Protein AF-A0A852NHQ7-F1 (afdb_monomer)

pLDDT: mean 89.87, std 6.62, range [68.0, 96.31]

Structure (mmCIF, N/CA/C/O backbone):
data_AF-A0A852NHQ7-F1
#
_entry.id   AF-A0A852NHQ7-F1
#
loop_
_atom_site.group_PDB
_atom_site.id
_atom_site.type_symbol
_atom_site.label_atom_id
_atom_site.label_alt_id
_atom_site.label_comp_id
_atom_site.label_asym_id
_atom_site.label_entity_id
_atom_site.label_seq_id
_atom_site.pdbx_PDB_ins_code
_atom_site.Cartn_x
_atom_site.Cartn_y
_atom_site.Cartn_z
_atom_site.occupancy
_atom_site.B_iso_or_equiv
_atom_site.auth_seq_id
_atom_site.auth_comp_id
_atom_site.auth_asym_id
_atom_site.auth_atom_id
_atom_site.pdbx_PDB_model_num
ATOM 1 N N . ALA A 1 1 ? -0.230 8.337 35.361 1.00 71.00 1 ALA A N 1
ATOM 2 C CA . ALA A 1 1 ? -1.356 8.702 34.478 1.00 71.00 1 ALA A CA 1
ATOM 3 C C . ALA A 1 1 ? -1.261 7.868 33.204 1.00 71.00 1 ALA A C 1
ATOM 5 O O . ALA A 1 1 ? -0.150 7.742 32.696 1.00 71.00 1 ALA A O 1
ATOM 6 N N . PRO A 1 2 ? -2.352 7.248 32.729 1.00 68.00 2 PRO A N 1
ATOM 7 C CA . PRO A 1 2 ? -2.363 6.563 31.439 1.00 68.00 2 PRO A CA 1
ATOM 8 C C . PRO A 1 2 ? -2.182 7.578 30.295 1.00 68.00 2 PRO A C 1
ATOM 10 O O . PRO A 1 2 ? -2.658 8.710 30.418 1.00 68.00 2 PRO A O 1
ATOM 13 N N . PRO A 1 3 ? -1.482 7.214 29.205 1.00 75.44 3 PRO A N 1
ATOM 14 C CA . PRO A 1 3 ? -1.365 8.084 28.042 1.00 75.44 3 PRO A CA 1
ATOM 15 C C . PRO A 1 3 ? -2.752 8.321 27.422 1.00 75.44 3 PRO A C 1
ATOM 17 O O . PRO A 1 3 ? -3.592 7.416 27.452 1.00 75.44 3 PRO A O 1
ATOM 20 N N . PRO A 1 4 ? -3.013 9.518 26.864 1.00 80.44 4 PRO A N 1
ATOM 21 C CA . PRO A 1 4 ? -4.268 9.786 26.177 1.00 80.44 4 PRO A CA 1
ATOM 22 C C . PRO A 1 4 ? -4.459 8.797 25.016 1.00 80.44 4 PRO A C 1
ATOM 24 O O . PRO A 1 4 ? -3.471 8.401 24.384 1.00 80.44 4 PRO A O 1
ATOM 27 N N . PRO A 1 5 ? -5.709 8.389 24.726 1.00 74.31 5 PRO A N 1
ATOM 28 C CA . PRO A 1 5 ? -5.996 7.496 23.614 1.00 74.31 5 PRO A CA 1
ATOM 29 C C . PRO A 1 5 ? -5.460 8.105 22.317 1.00 74.31 5 PRO A C 1
ATOM 31 O O . PRO A 1 5 ? -5.636 9.294 22.043 1.00 74.31 5 PRO A O 1
ATOM 34 N N . ALA A 1 6 ? -4.750 7.288 21.539 1.00 75.56 6 ALA A N 1
ATOM 35 C CA . ALA A 1 6 ? -4.198 7.730 20.271 1.00 75.56 6 ALA A CA 1
ATOM 36 C C . ALA A 1 6 ? -5.342 8.101 19.308 1.00 75.56 6 ALA A C 1
ATOM 38 O O . ALA A 1 6 ? -6.369 7.420 19.305 1.00 75.56 6 ALA A O 1
ATOM 39 N N . PRO A 1 7 ? -5.176 9.148 18.480 1.00 76.94 7 PRO A N 1
ATOM 40 C CA . PRO A 1 7 ? -6.184 9.526 17.500 1.00 76.94 7 PRO A CA 1
ATOM 41 C C . PRO A 1 7 ? -6.462 8.354 16.560 1.00 76.94 7 PRO A C 1
ATOM 43 O O . PRO A 1 7 ? -5.529 7.770 15.993 1.00 76.94 7 PRO A O 1
ATOM 46 N N . GLU A 1 8 ? -7.743 8.026 16.399 1.00 75.00 8 GLU A N 1
ATOM 47 C CA . GLU A 1 8 ? -8.155 6.954 15.506 1.00 75.00 8 GLU A CA 1
ATOM 48 C C . GLU A 1 8 ? -7.764 7.295 14.060 1.00 75.00 8 GLU A C 1
ATOM 50 O O . GLU A 1 8 ? -7.895 8.444 13.624 1.00 75.00 8 GLU A O 1
ATOM 55 N N . PRO A 1 9 ? -7.229 6.323 13.304 1.00 85.00 9 PRO A N 1
ATOM 56 C CA . PRO A 1 9 ? -6.832 6.557 11.931 1.00 85.00 9 PRO A CA 1
ATOM 57 C C . PRO A 1 9 ? -8.064 6.854 11.057 1.00 85.00 9 PRO A C 1
ATOM 59 O O . PRO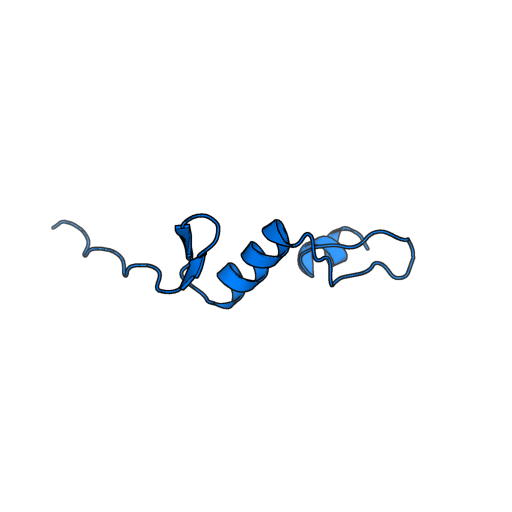 A 1 9 ? -8.917 5.980 10.908 1.00 85.00 9 PRO A O 1
ATOM 62 N N . PRO A 1 10 ? -8.154 8.038 10.423 1.00 88.00 10 PRO A N 1
ATOM 63 C CA . PRO A 1 10 ? -9.377 8.458 9.737 1.00 88.00 10 PRO A CA 1
ATOM 64 C C . PRO A 1 10 ? -9.584 7.775 8.377 1.00 88.00 10 PRO A C 1
ATOM 66 O O . PRO A 1 10 ? -10.666 7.857 7.802 1.00 88.00 10 PRO A O 1
ATOM 69 N N . PHE A 1 11 ? -8.560 7.111 7.827 1.00 93.75 11 PHE A N 1
ATOM 70 C CA . PHE A 1 11 ? -8.612 6.542 6.481 1.00 93.75 11 PHE A CA 1
ATOM 71 C C . PHE A 1 11 ? -8.761 5.026 6.531 1.00 93.75 11 PHE A C 1
ATOM 73 O O . PHE A 1 11 ? -7.775 4.306 6.676 1.00 93.75 11 PHE A O 1
ATOM 80 N N . THR A 1 12 ? -9.984 4.535 6.359 1.00 94.12 12 THR A N 1
ATOM 81 C CA . THR A 1 12 ? -10.298 3.102 6.439 1.00 94.12 12 THR A CA 1
ATOM 82 C C . THR A 1 12 ? -10.523 2.494 5.058 1.00 94.12 12 THR A C 1
ATOM 84 O O . THR A 1 12 ? -11.221 3.051 4.214 1.00 94.12 12 THR A O 1
ATOM 87 N N . CYS A 1 13 ? -9.918 1.334 4.818 1.00 94.88 13 CYS A N 1
ATOM 88 C CA . CYS A 1 13 ? -10.119 0.545 3.615 1.00 94.88 13 CYS A CA 1
ATOM 89 C C . CYS A 1 13 ? -11.492 -0.125 3.648 1.00 94.88 13 CYS A C 1
ATOM 91 O O . CYS A 1 13 ? -11.777 -0.905 4.554 1.00 94.88 13 CYS A O 1
ATOM 93 N N . ARG A 1 14 ? -12.323 0.133 2.636 1.00 90.81 14 ARG A N 1
ATOM 94 C CA . ARG A 1 14 ? -13.665 -0.455 2.531 1.00 90.81 14 ARG A CA 1
ATOM 95 C C . ARG A 1 14 ? -13.649 -1.954 2.210 1.00 90.81 14 ARG A C 1
ATOM 97 O O . ARG A 1 14 ? -14.571 -2.654 2.602 1.00 90.81 14 ARG A O 1
ATOM 104 N N . GLU A 1 15 ? -12.596 -2.438 1.553 1.00 92.00 15 GLU A N 1
ATOM 105 C CA . GLU A 1 15 ? -12.475 -3.840 1.125 1.00 92.00 15 GLU A CA 1
ATOM 106 C C . GLU A 1 15 ? -12.131 -4.788 2.283 1.00 92.00 15 GLU A C 1
ATOM 108 O O . GLU A 1 15 ? -12.569 -5.932 2.304 1.00 92.00 15 GLU A O 1
ATOM 113 N N . CYS A 1 16 ? -11.318 -4.338 3.247 1.00 94.44 16 CYS A N 1
ATOM 114 C CA . CYS A 1 16 ? -10.825 -5.200 4.332 1.00 94.44 16 CYS A CA 1
ATOM 115 C C . CYS A 1 16 ? -10.890 -4.582 5.735 1.00 94.44 16 CYS A C 1
ATOM 117 O O . CYS A 1 16 ? -10.380 -5.174 6.684 1.00 94.44 16 CYS A O 1
ATOM 119 N N . GLY A 1 17 ? -11.458 -3.383 5.883 1.00 91.38 17 GLY A N 1
ATOM 120 C CA . GLY A 1 17 ? -11.634 -2.706 7.172 1.00 91.38 17 GLY A CA 1
ATOM 121 C C . GLY A 1 17 ? -10.350 -2.169 7.812 1.00 91.38 17 GLY A C 1
ATOM 122 O O . GLY A 1 17 ? -10.395 -1.659 8.926 1.00 91.38 17 GLY A O 1
ATOM 123 N N . LYS A 1 18 ? -9.191 -2.260 7.145 1.00 92.75 18 LYS A N 1
ATOM 124 C CA . LYS A 1 18 ? -7.919 -1.754 7.688 1.00 92.75 18 LYS A CA 1
ATOM 125 C C . LYS A 1 18 ? -7.879 -0.230 7.702 1.00 92.75 18 LYS A C 1
ATOM 127 O O . LYS A 1 18 ? -8.076 0.395 6.662 1.00 92.75 18 LYS A O 1
ATOM 132 N N . SER A 1 19 ? -7.527 0.351 8.843 1.00 93.44 19 SER A N 1
ATOM 133 C CA . SER A 1 19 ? -7.433 1.801 9.020 1.00 93.44 19 SER A CA 1
ATOM 134 C C . SER A 1 19 ? -5.991 2.304 8.984 1.00 93.44 19 SER A C 1
ATOM 136 O O . SER A 1 19 ? -5.057 1.661 9.466 1.00 93.44 19 SER A O 1
ATOM 138 N N . PHE A 1 20 ? -5.808 3.485 8.402 1.00 92.94 20 PHE A N 1
ATOM 139 C CA . PHE A 1 20 ? -4.523 4.129 8.183 1.00 92.94 20 PHE A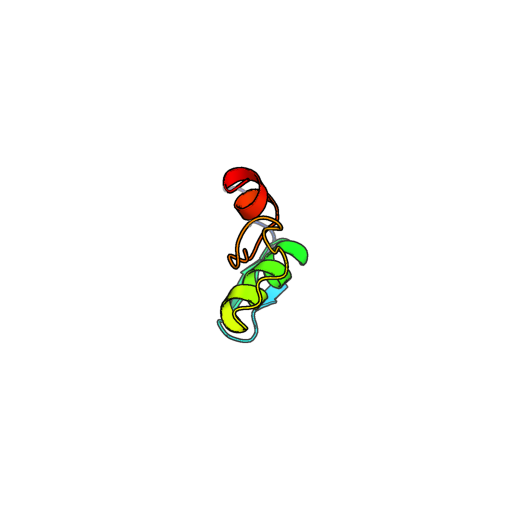 CA 1
ATOM 140 C C . PHE A 1 20 ? -4.556 5.583 8.644 1.00 92.94 20 PHE A C 1
ATOM 142 O O . PHE A 1 20 ? -5.546 6.296 8.494 1.00 92.94 20 PHE A O 1
ATOM 149 N N . ARG A 1 21 ? -3.422 6.047 9.172 1.00 91.00 21 ARG A N 1
ATOM 150 C CA . ARG A 1 21 ? -3.275 7.425 9.659 1.00 91.00 21 ARG A CA 1
ATOM 151 C C . ARG A 1 21 ? -3.222 8.461 8.532 1.00 91.00 21 ARG A C 1
ATOM 153 O O . ARG A 1 21 ? -3.550 9.619 8.754 1.00 91.00 21 ARG A O 1
ATOM 160 N N . TRP A 1 22 ? -2.818 8.047 7.330 1.00 91.75 22 TRP A N 1
ATOM 161 C CA . TRP A 1 22 ? -2.635 8.929 6.177 1.00 91.75 22 TRP A CA 1
ATOM 162 C C . TRP A 1 22 ? -3.316 8.372 4.928 1.00 91.75 22 TRP A C 1
ATOM 164 O O . TRP A 1 22 ? -3.224 7.172 4.649 1.00 91.75 22 TRP A O 1
ATOM 174 N N . SER A 1 23 ? -3.918 9.260 4.135 1.00 91.75 23 SER A N 1
ATOM 175 C CA . SE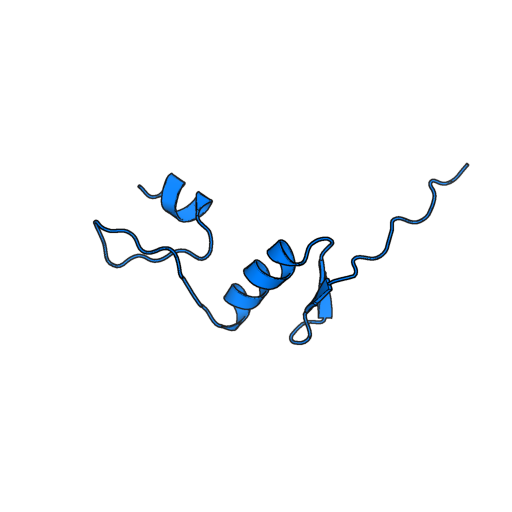R A 1 23 ? -4.582 8.921 2.872 1.00 91.75 23 SER A CA 1
ATOM 176 C C . SER A 1 23 ? -3.625 8.277 1.867 1.00 91.75 23 SER A C 1
ATOM 178 O O . SER A 1 23 ? -3.992 7.313 1.204 1.00 91.75 23 SER A O 1
ATOM 180 N N . SER A 1 24 ? -2.367 8.726 1.806 1.00 90.38 24 SER A N 1
ATOM 181 C CA . SER A 1 24 ? -1.325 8.139 0.950 1.00 90.38 24 SER A CA 1
ATOM 182 C C . SER A 1 24 ? -1.037 6.674 1.292 1.00 90.38 24 SER A C 1
ATOM 184 O O . SER A 1 24 ? -0.798 5.855 0.402 1.00 90.38 24 SER A O 1
ATOM 186 N N . ARG A 1 25 ? -1.108 6.318 2.581 1.00 92.00 25 ARG A N 1
ATOM 187 C CA . ARG A 1 25 ? -0.920 4.946 3.067 1.00 92.00 25 ARG A CA 1
ATOM 188 C C . ARG A 1 25 ? -2.112 4.067 2.685 1.00 92.00 25 ARG A C 1
ATOM 190 O O . ARG A 1 25 ? -1.894 2.945 2.232 1.00 92.00 25 ARG A O 1
ATOM 197 N N . LEU A 1 26 ? -3.336 4.595 2.800 1.00 93.75 26 LEU A N 1
ATOM 198 C CA . LEU A 1 26 ? -4.545 3.924 2.320 1.00 93.75 26 LEU A CA 1
ATOM 199 C C . LEU A 1 26 ? -4.494 3.726 0.797 1.00 93.75 26 LEU A C 1
ATOM 201 O O . LEU A 1 26 ? -4.687 2.612 0.325 1.00 93.75 26 LEU A O 1
ATOM 205 N N . ALA A 1 27 ? -4.154 4.760 0.027 1.00 90.38 27 ALA A N 1
ATOM 206 C CA . 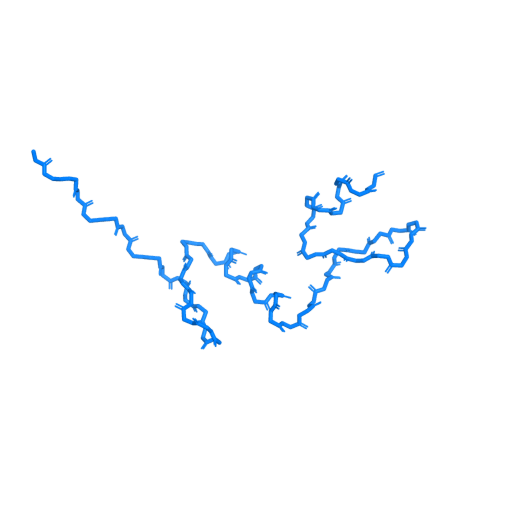ALA A 1 27 ? -4.047 4.676 -1.429 1.00 90.38 27 ALA A CA 1
ATOM 207 C C . ALA A 1 27 ? -3.003 3.638 -1.873 1.00 90.38 27 ALA A C 1
ATOM 209 O O . ALA A 1 27 ? -3.265 2.825 -2.756 1.00 90.38 27 ALA A O 1
ATOM 210 N N . HIS A 1 28 ? -1.833 3.603 -1.225 1.00 90.62 28 HIS A N 1
ATOM 211 C CA . HIS A 1 28 ? -0.837 2.559 -1.477 1.00 90.62 28 HIS A CA 1
ATOM 212 C C . HIS A 1 28 ? -1.357 1.163 -1.100 1.00 90.62 28 HIS A C 1
ATOM 214 O O . HIS A 1 28 ? -1.097 0.192 -1.808 1.00 90.62 28 HIS A O 1
ATOM 220 N N . HIS A 1 29 ? -2.099 1.046 0.002 1.00 92.62 29 HIS A N 1
ATOM 221 C CA . HIS A 1 29 ? -2.724 -0.209 0.403 1.00 92.62 29 HIS A CA 1
ATOM 222 C C . HIS A 1 29 ? -3.763 -0.700 -0.618 1.00 92.62 29 HIS A C 1
ATOM 224 O O . HIS A 1 29 ? -3.762 -1.890 -0.933 1.00 92.62 29 HIS A O 1
ATOM 230 N N . LEU A 1 30 ? -4.578 0.191 -1.193 1.00 92.31 30 LEU A N 1
ATOM 231 C CA . LEU A 1 30 ? -5.577 -0.159 -2.212 1.00 92.31 30 LEU A CA 1
ATOM 232 C C . LEU A 1 30 ? -4.948 -0.798 -3.458 1.00 92.31 30 LEU A C 1
ATOM 234 O O . LEU A 1 30 ? -5.494 -1.762 -3.989 1.00 92.31 30 LEU A O 1
ATOM 238 N N . ARG A 1 31 ? -3.734 -0.383 -3.841 1.00 91.25 31 ARG A N 1
ATOM 239 C CA . ARG A 1 31 ? -2.958 -1.037 -4.918 1.00 91.25 31 ARG A CA 1
ATOM 240 C C . ARG A 1 31 ? -2.656 -2.508 -4.634 1.00 91.25 31 ARG A C 1
ATOM 242 O O . ARG A 1 31 ? -2.315 -3.273 -5.534 1.00 91.25 31 ARG A O 1
ATOM 249 N N . SER A 1 32 ? -2.725 -2.935 -3.373 1.00 89.69 32 SER A N 1
ATOM 250 C CA . SER A 1 32 ? -2.581 -4.345 -3.027 1.00 89.69 32 SER A CA 1
ATOM 251 C C . SER A 1 32 ? -3.823 -5.177 -3.320 1.00 89.69 32 SER A C 1
ATOM 253 O O . SER A 1 32 ? -3.664 -6.381 -3.500 1.00 89.69 32 SER A O 1
ATOM 255 N N . HIS A 1 33 ? -5.001 -4.557 -3.372 1.00 91.88 33 HIS A N 1
ATOM 256 C CA . HIS A 1 33 ? -6.242 -5.206 -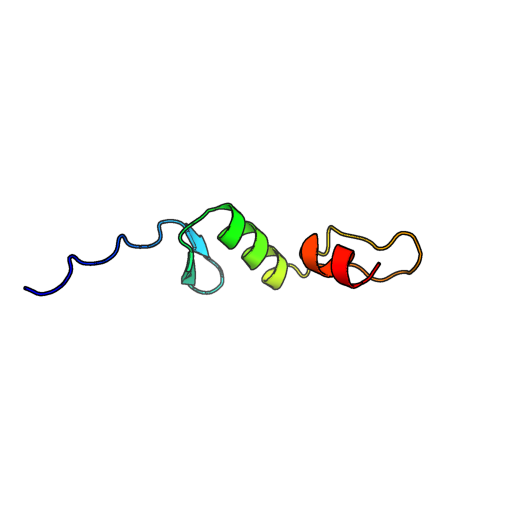3.783 1.00 91.88 33 HIS A CA 1
ATOM 257 C C . HIS A 1 33 ? -6.350 -5.256 -5.308 1.00 91.88 33 HIS A C 1
ATOM 259 O O . HIS A 1 33 ? -6.611 -6.315 -5.863 1.00 91.88 33 HIS A O 1
ATOM 265 N N . THR A 1 34 ? -6.062 -4.143 -5.989 1.00 89.62 34 THR A N 1
ATOM 266 C CA . THR A 1 34 ? -6.139 -4.065 -7.459 1.00 89.62 34 THR A CA 1
ATOM 267 C C . THR A 1 34 ? -4.955 -4.727 -8.164 1.00 89.62 34 THR A C 1
ATOM 269 O O . THR A 1 34 ? -5.018 -5.023 -9.353 1.00 89.62 34 THR A O 1
ATOM 272 N N . GLY A 1 35 ? -3.846 -4.949 -7.451 1.00 88.12 35 GLY A N 1
ATOM 273 C CA . GLY A 1 35 ? -2.605 -5.450 -8.041 1.00 88.12 35 GLY A CA 1
ATOM 274 C C . GLY A 1 35 ? -1.858 -4.406 -8.877 1.00 88.12 35 GLY A C 1
ATOM 275 O O . GLY A 1 35 ? -0.854 -4.743 -9.506 1.00 88.12 35 GLY A O 1
ATOM 276 N N . GLU A 1 36 ? -2.300 -3.145 -8.867 1.00 91.00 36 GLU A N 1
ATOM 277 C CA . GLU A 1 36 ? -1.677 -2.072 -9.634 1.00 91.00 36 GLU A CA 1
ATOM 278 C C . GLU A 1 36 ? -0.216 -1.852 -9.238 1.00 91.00 36 GLU A C 1
ATOM 280 O O . GLU A 1 36 ? 0.156 -1.736 -8.065 1.00 91.00 36 GLU A O 1
ATOM 285 N N . ARG A 1 37 ? 0.631 -1.752 -10.260 1.00 90.62 37 ARG A N 1
ATOM 286 C CA . ARG A 1 37 ? 2.071 -1.543 -10.129 1.00 90.62 37 ARG A CA 1
ATOM 287 C C . ARG A 1 37 ? 2.489 -0.368 -11.013 1.00 90.62 37 ARG A C 1
ATOM 289 O O . ARG A 1 37 ? 2.942 -0.582 -12.136 1.00 90.62 37 ARG A O 1
ATOM 296 N N . PRO A 1 38 ? 2.295 0.874 -10.536 1.00 89.69 38 PRO A N 1
ATOM 297 C CA . PRO A 1 38 ? 2.530 2.065 -11.350 1.00 89.69 38 PRO A CA 1
ATOM 298 C C . PRO A 1 38 ? 4.018 2.317 -11.632 1.00 89.69 38 PRO A C 1
ATOM 300 O O . PRO A 1 38 ? 4.347 3.002 -12.594 1.00 89.69 38 PRO A O 1
ATOM 303 N N . TYR A 1 39 ? 4.926 1.757 -10.829 1.00 93.06 39 TYR A N 1
ATOM 304 C CA . TYR A 1 39 ? 6.365 1.974 -10.974 1.00 93.06 39 TYR A CA 1
ATOM 305 C C . TYR A 1 39 ? 6.983 0.858 -11.813 1.00 93.06 39 TYR A C 1
ATOM 307 O O . TYR A 1 39 ? 7.209 -0.237 -11.303 1.00 93.06 39 TYR A O 1
ATOM 315 N N . LYS A 1 40 ? 7.234 1.116 -13.095 1.00 95.44 40 LYS A N 1
ATOM 316 C CA . LYS A 1 40 ? 7.830 0.143 -14.023 1.00 95.44 40 LYS A CA 1
ATOM 317 C C . LYS A 1 40 ? 9.343 0.330 -14.097 1.00 95.44 40 LYS A C 1
ATOM 319 O O . LYS A 1 40 ? 9.816 1.464 -14.095 1.00 95.44 40 LYS A O 1
ATOM 324 N N . CYS A 1 41 ? 10.083 -0.772 -14.158 1.00 96.19 41 CYS A N 1
ATOM 325 C CA . CYS A 1 41 ? 11.509 -0.734 -14.455 1.00 96.19 41 CYS A CA 1
ATOM 326 C C . CYS A 1 41 ? 11.713 -0.427 -15.952 1.00 96.19 41 CYS A C 1
ATOM 328 O O . CYS A 1 41 ? 11.009 -1.016 -16.772 1.00 96.19 41 CYS A O 1
ATOM 330 N N . PRO A 1 42 ? 12.627 0.486 -16.328 1.00 95.31 42 PRO A N 1
ATOM 331 C CA . PRO A 1 42 ? 12.938 0.750 -17.731 1.00 95.31 42 PRO A CA 1
ATOM 332 C C . PRO A 1 42 ? 13.738 -0.389 -18.383 1.00 95.31 42 PRO A C 1
ATOM 334 O O . PRO A 1 42 ? 13.570 -0.639 -19.570 1.00 95.31 42 PRO A O 1
ATOM 337 N N . GLU A 1 43 ? 14.540 -1.120 -17.604 1.00 96.31 43 GLU A N 1
ATOM 338 C CA . GLU A 1 43 ? 15.459 -2.155 -18.105 1.00 96.31 43 GLU A CA 1
ATOM 339 C C . GLU A 1 43 ? 14.822 -3.556 -18.172 1.00 96.31 43 GLU A C 1
ATOM 341 O O . GLU A 1 43 ? 15.382 -4.481 -18.757 1.00 96.31 43 GLU A O 1
ATOM 346 N N . CYS A 1 44 ? 13.665 -3.773 -17.534 1.00 96.00 44 CYS A N 1
ATOM 347 C CA . CYS A 1 44 ? 13.032 -5.092 -17.484 1.00 96.00 44 CYS A CA 1
ATOM 348 C C . CYS A 1 44 ? 11.505 -5.005 -17.291 1.00 96.00 44 CYS A C 1
ATOM 350 O O . CYS A 1 44 ? 10.996 -3.989 -16.823 1.00 96.00 44 CYS A O 1
ATOM 352 N N . PRO A 1 45 ? 10.734 -6.078 -17.556 1.00 93.50 45 PRO A N 1
ATOM 353 C CA . PRO A 1 45 ? 9.268 -6.043 -17.481 1.00 93.50 45 PRO A CA 1
ATOM 354 C C . PRO A 1 45 ? 8.704 -6.006 -16.045 1.00 93.50 45 PRO A C 1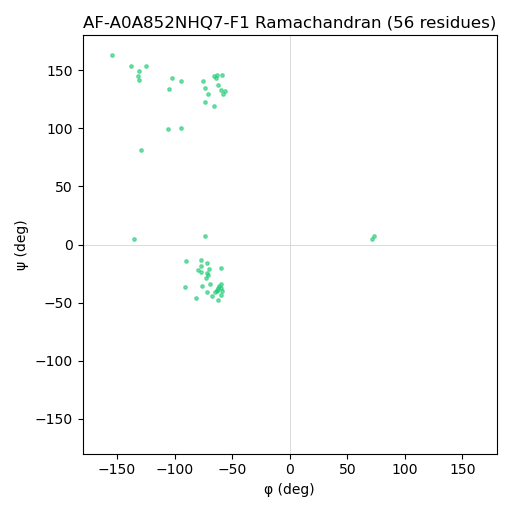
ATOM 356 O O . PRO A 1 45 ? 7.494 -6.140 -15.847 1.00 93.50 45 PRO A O 1
ATOM 359 N N . LYS A 1 46 ? 9.549 -5.862 -15.013 1.00 94.06 46 LYS A N 1
ATOM 360 C CA . LYS A 1 46 ? 9.102 -5.826 -13.615 1.00 94.06 46 LYS A CA 1
ATOM 361 C C . LYS A 1 46 ? 8.454 -4.483 -13.285 1.00 94.06 46 LYS A C 1
ATOM 363 O O . LYS A 1 46 ? 8.932 -3.417 -13.667 1.00 94.06 46 LYS A O 1
ATOM 368 N N . ALA A 1 47 ? 7.386 -4.546 -12.495 1.00 94.12 47 ALA A N 1
ATOM 369 C CA . ALA A 1 47 ? 6.701 -3.377 -11.967 1.00 94.12 47 ALA A CA 1
ATOM 370 C C . ALA A 1 47 ? 6.465 -3.510 -10.454 1.00 94.12 47 ALA A C 1
ATOM 372 O O . ALA A 1 47 ? 6.272 -4.609 -9.926 1.00 94.12 47 ALA A O 1
ATOM 373 N N . PHE A 1 48 ? 6.461 -2.382 -9.749 1.00 91.88 48 PHE A N 1
ATOM 374 C CA . PHE A 1 48 ? 6.451 -2.282 -8.293 1.00 91.88 48 PHE A CA 1
ATOM 375 C C . PHE A 1 48 ? 5.279 -1.424 -7.800 1.00 91.88 48 PHE A C 1
ATOM 377 O O . PHE A 1 48 ? 4.773 -0.549 -8.502 1.00 91.88 48 PHE A O 1
ATOM 384 N N . LYS A 1 49 ? 4.831 -1.687 -6.564 1.00 89.19 49 LYS A N 1
ATOM 385 C CA . LYS A 1 49 ? 3.709 -0.973 -5.918 1.00 89.19 49 LYS A CA 1
ATOM 386 C C . LYS A 1 49 ? 4.117 0.394 -5.337 1.00 89.19 49 LYS A C 1
ATOM 388 O O . LYS A 1 49 ? 3.266 1.274 -5.183 1.00 89.19 49 LYS A O 1
ATOM 393 N N . GLY A 1 50 ? 5.413 0.581 -5.069 1.00 89.75 50 GLY A N 1
ATOM 394 C CA . GLY A 1 50 ? 5.995 1.787 -4.475 1.00 89.75 50 GLY A CA 1
ATOM 395 C C . GLY A 1 50 ? 7.311 2.191 -5.143 1.00 89.75 50 GLY A C 1
ATOM 396 O O . GLY A 1 50 ? 8.021 1.335 -5.673 1.00 89.75 50 GLY A O 1
ATOM 397 N N . SER A 1 51 ? 7.641 3.485 -5.082 1.00 91.06 51 SER A N 1
ATOM 398 C CA . SER A 1 51 ? 8.866 4.043 -5.672 1.00 91.06 51 SER A CA 1
ATOM 399 C C . SER A 1 51 ? 10.126 3.502 -5.005 1.00 91.06 51 SER A C 1
ATOM 401 O O . SER A 1 51 ? 11.070 3.153 -5.697 1.00 91.06 51 SER A O 1
ATOM 403 N N . SER A 1 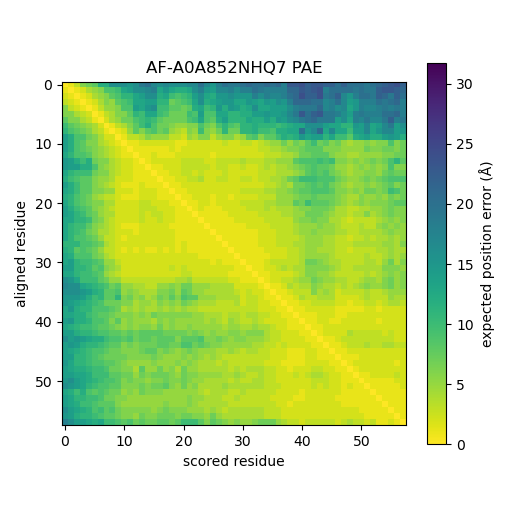52 ? 10.123 3.355 -3.678 1.00 92.81 52 SER A N 1
ATOM 404 C CA . SER A 1 52 ? 11.260 2.811 -2.928 1.00 92.81 52 SER A CA 1
ATOM 405 C C . SER A 1 52 ? 11.613 1.398 -3.391 1.00 92.81 52 SER A C 1
ATOM 407 O O . SER A 1 52 ? 12.779 1.076 -3.545 1.00 92.81 52 SER A O 1
ATOM 409 N N . ALA A 1 53 ? 10.606 0.564 -3.672 1.00 92.25 53 ALA A N 1
ATOM 410 C CA . ALA A 1 53 ? 10.825 -0.797 -4.153 1.00 92.25 53 ALA A CA 1
ATOM 411 C C . ALA A 1 53 ? 11.400 -0.837 -5.578 1.00 92.25 53 ALA A C 1
ATOM 413 O O . ALA A 1 53 ? 12.194 -1.723 -5.870 1.00 92.25 53 ALA A O 1
ATOM 414 N N . LEU A 1 54 ? 11.025 0.117 -6.441 1.00 95.25 54 LEU A N 1
ATOM 415 C CA . LEU A 1 54 ? 11.687 0.296 -7.735 1.00 95.25 54 LEU A CA 1
ATOM 416 C C . LEU A 1 54 ? 13.131 0.778 -7.539 1.00 95.25 54 LEU A C 1
ATOM 418 O O . LEU A 1 54 ? 14.027 0.234 -8.161 1.00 95.25 54 LEU A O 1
ATOM 422 N N . LEU A 1 55 ? 13.368 1.746 -6.651 1.00 95.44 55 LEU A N 1
ATOM 423 C CA . LEU A 1 55 ? 14.704 2.293 -6.402 1.00 95.44 55 LEU A CA 1
ATOM 424 C C . LEU A 1 55 ? 15.687 1.246 -5.859 1.00 95.44 55 LEU A C 1
ATOM 426 O O . LEU A 1 55 ? 16.839 1.266 -6.244 1.00 95.44 55 LEU A O 1
ATOM 430 N N . TYR A 1 56 ? 15.240 0.330 -4.996 1.00 95.69 56 TYR A N 1
ATOM 431 C CA . TYR A 1 56 ? 16.064 -0.800 -4.540 1.00 95.69 56 TYR A CA 1
ATOM 432 C C . TYR A 1 56 ? 16.284 -1.877 -5.611 1.00 95.69 56 TYR A C 1
ATOM 434 O O . TYR A 1 56 ? 17.099 -2.774 -5.415 1.00 95.69 56 TYR A O 1
ATOM 442 N N . HIS A 1 57 ? 15.489 -1.860 -6.680 1.00 94.75 57 HIS A N 1
ATOM 443 C CA . HIS A 1 57 ? 15.601 -2.814 -7.774 1.00 94.75 57 HIS A CA 1
ATOM 444 C C 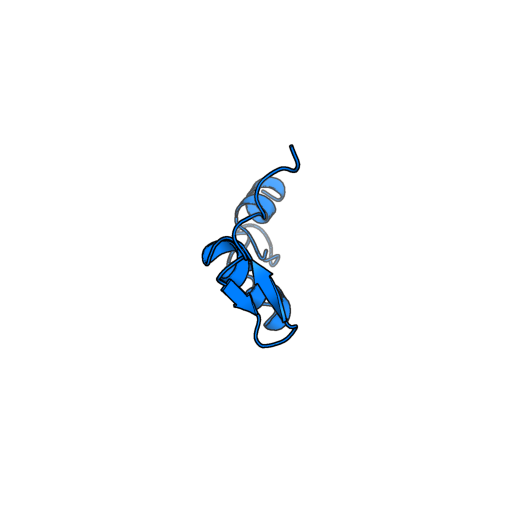. HIS A 1 57 ? 16.530 -2.332 -8.892 1.00 94.75 57 HIS A C 1
ATOM 446 O O . HIS A 1 57 ? 17.177 -3.180 -9.508 1.00 94.75 57 HIS A O 1
ATOM 452 N N . LEU A 1 58 ? 16.518 -1.025 -9.173 1.00 91.94 58 LEU A N 1
ATOM 453 C CA . LEU A 1 58 ? 17.442 -0.357 -10.091 1.00 91.94 58 LEU A CA 1
ATOM 454 C C . LEU A 1 58 ? 18.873 -0.421 -9.550 1.00 91.94 58 LEU A C 1
ATOM 456 O O . LEU A 1 58 ? 19.776 -0.631 -10.385 1.00 91.94 58 LEU A O 1
#

Foldseek 3Di:
DDDPDDDFQPAADPVPRDGDVDPVVNVLVVCVVVVDFPAADPVDRDGHSDPVVNVVVD

Mean predicted aligned error: 5.88 Å

Solvent-accessible surface area (backbone atoms only — not comparable to full-atom values): 3740 Å² total; per-residue (Å²): 131,83,78,79,82,75,82,77,46,83,32,61,39,88,89,77,66,53,62,22,82,40,63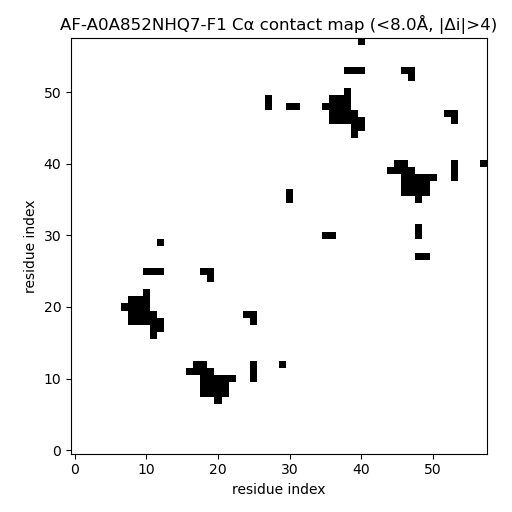,69,59,38,56,55,52,51,29,68,75,74,64,50,43,86,39,63,49,92,91,47,96,55,58,24,75,41,65,68,63,40,62,78,68,108

Sequence (58 aa):
APPPPAPEPPFTCRECGKSFRWSSRLAHHLRSHTGERPYKCPECPKAFKGSSALLYHL

Secondary structure (DSSP, 8-state):
-PPPPPPPPSEE-TTT--EESSHHHHHHHHHHHH----EE-SSSS-EESSHHHHHTT-

Radius of gyration: 15.76 Å; Cα contacts (8 Å, |Δi|>4): 60; chains: 1; bounding box: 31×16×53 Å

InterPro domains:
  IPR013087 Zinc finger C2H2-type [PF00096] (11-33)
  IPR013087 Zinc finger C2H2-type [PF00096] (39-58)
  IPR013087 Zinc finger C2H2-type [PS00028] (13-33)
  IPR013087 Zinc finger C2H2-type [PS50157] (11-38)
  IPR013087 Zinc finger C2H2-type [PS50157] (39-58)
  IPR013087 Zinc finger C2H2-type [SM00355] (11-33)
  IPR013087 Zinc finger C2H2-type [SM00355] (39-58)
  IPR036236 Zinc finger C2H2 superfamily [SSF57667] (8-57)
  IPR050717 C2H2-type Zinc-Finger Transcription Regulators [PTHR14196] (7-57)

Nearest PDB structures (foldseek):
  8sst-assembly1_A  TM=9.449E-01  e=2.525E-05  Homo sapiens
  5und-assembly1_A  TM=9.858E-01  e=4.232E-05  Homo sapiens
  7ysf-assembly1_A  TM=8.560E-01  e=1.507E-05  Homo sapiens
  6e93-assembly1_A  TM=9.718E-01  e=1.104E-04  Homo sapiens
  8ssr-assembly2_D  TM=9.521E-01  e=8.848E-05  Homo sapiens

Organism: NCBI:txid357074